Protein AF-A0A949RP13-F1 (afdb_monomer)

pLDDT: mean 85.23, std 16.36, range [34.44, 98.5]

Radius of gyration: 29.12 Å; Cα contacts (8 Å, |Δi|>4): 72; chains: 1; bounding box: 73×58×86 Å

Mean predicted aligned error: 10.22 Å

Solvent-accessible surface area (backbone atoms only — not comparable to full-atom values): 8974 Å² total; per-residue (Å²): 133,80,79,74,83,70,86,79,68,54,96,90,53,62,65,68,60,52,48,51,50,40,50,50,38,45,69,73,65,55,56,86,48,74,68,47,38,52,44,42,51,51,43,32,51,39,51,52,53,48,55,47,52,54,52,50,51,52,52,50,48,56,49,32,40,48,54,48,34,75,73,43,47,70,64,43,69,72,43,52,74,68,54,42,51,50,54,18,49,52,50,47,67,73,74,41,71,60,61,60,53,49,53,50,51,48,52,50,43,54,52,50,40,54,50,45,53,48,52,52,53,51,53,54,52,58,68,72,49,75,76,74,76,75,72,74,77,69,75,78,77,78,77,79,88,78,82,85,78,87,133

Sequence (151 aa):
MTAELEPVLLRNERAEAYRGLRDQYIQRFQPSDPVERDLVLHLAATSWRLHRLQSIEAGLYEAAMRDCRDTMEEDFISLTPEAQRAAAHESLSSRSGVLEDLLRSETHLRRLYQKILRCLIDLRKLRGVPPPPAAARRPFLIVDNVTRKAA

Nearest PDB structures (foldseek):
  5xg2-assembly1_A  TM=5.481E-01  e=1.769E+00  Pyrococcus yayanosii CH1
  5sxc-assembly1_B  TM=3.135E-01  e=2.557E-01  Homo sapiens
  8gmh-assembly2_E  TM=3.012E-01  e=4.204E-01  Streptococcus intermedius B196
  7d59-assembly1_O  TM=4.752E-01  e=4.051E+00  Homo sapiens
  2dq3-assembly1_B  TM=2.989E-01  e=1.769E+00  Aquifex aeolicus VF5

Foldseek 3Di:
DPPPPPVLDDPPDDPVVLVVLLVVLCVVLVQDDVVLNVLSNLLSSLVVVLVVLVVVVVVQLVVLLVVCCVVCPPNLVPDDPVVSSVNSVVSDVVPDCVVVVSVVSNVVSVVVNVVSVVVSVVVVVVVVDDDDDPPPPPPPPPPPPDDDDDD

Secondary structure (DSSP, 8-state):
------TT--TTS-HHHHHHHHHHHHHHH---SHHHHHHHHHHHHHHHHHHHHHHHHHHHHHHHHHHHHHHHHHHHHHS-HHHHHHHHHHHHHHH-THHHHHHHHHHHHHHHHHHHHHHHHHHHHHHHSPPPP------------------

Structure (mmCIF, N/CA/C/O backbone):
data_AF-A0A949RP13-F1
#
_entry.id   AF-A0A949RP13-F1
#
loop_
_atom_site.group_PDB
_atom_site.id
_atom_site.type_symbol
_atom_site.label_atom_id
_atom_site.label_alt_id
_atom_site.label_comp_id
_atom_site.label_asym_id
_atom_site.label_entity_id
_atom_site.label_seq_id
_atom_site.pdbx_PDB_ins_code
_atom_site.Cartn_x
_atom_site.Cartn_y
_atom_site.Cartn_z
_atom_site.occupancy
_atom_site.B_iso_or_equiv
_atom_site.auth_seq_id
_atom_site.auth_comp_id
_atom_site.auth_asym_id
_atom_site.auth_atom_id
_atom_site.pdbx_PDB_model_num
ATOM 1 N N . MET A 1 1 ? -27.777 -10.849 6.605 1.00 34.44 1 MET A N 1
ATOM 2 C CA . MET A 1 1 ? -26.568 -10.653 5.777 1.00 34.44 1 MET A CA 1
ATOM 3 C C . MET A 1 1 ? -26.336 -9.161 5.622 1.00 34.44 1 MET A C 1
ATOM 5 O O . MET A 1 1 ? -26.809 -8.562 4.668 1.00 34.44 1 MET A O 1
ATOM 9 N N . THR A 1 2 ? -25.692 -8.529 6.598 1.00 34.97 2 THR A N 1
ATOM 10 C CA . THR A 1 2 ? -25.163 -7.178 6.401 1.00 34.97 2 THR A CA 1
ATOM 11 C C . THR A 1 2 ? -23.984 -7.321 5.457 1.00 34.97 2 THR A C 1
ATOM 13 O O . THR A 1 2 ? -23.022 -8.003 5.802 1.00 34.97 2 THR A O 1
ATOM 16 N N . A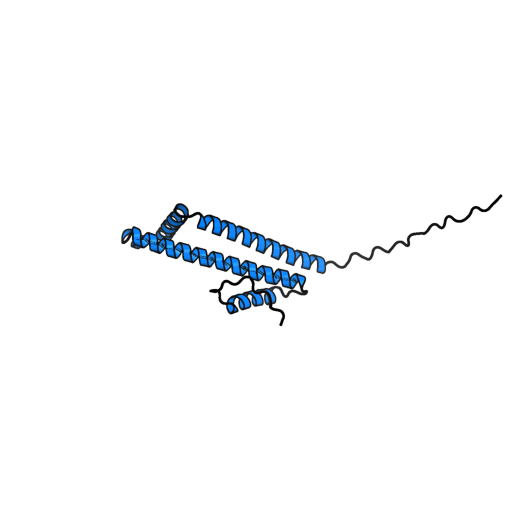LA A 1 3 ? -24.099 -6.767 4.252 1.00 43.12 3 ALA A N 1
ATOM 17 C CA . ALA A 1 3 ? -22.965 -6.614 3.360 1.00 43.12 3 ALA A CA 1
ATOM 18 C C . ALA A 1 3 ? -21.900 -5.832 4.136 1.00 43.12 3 ALA A C 1
ATOM 20 O O . ALA A 1 3 ? -22.051 -4.631 4.361 1.00 43.12 3 ALA A O 1
ATOM 21 N N . GLU A 1 4 ? -20.884 -6.535 4.642 1.00 53.09 4 GLU A N 1
ATOM 22 C CA . GLU A 1 4 ? -19.672 -5.885 5.109 1.00 53.09 4 GLU A CA 1
ATOM 23 C C . GLU A 1 4 ? -19.161 -5.126 3.893 1.00 53.09 4 GLU A C 1
ATOM 25 O O . GLU A 1 4 ? -18.831 -5.724 2.871 1.00 53.09 4 GLU A O 1
ATOM 30 N N . LEU A 1 5 ? -19.233 -3.802 3.961 1.00 52.66 5 LEU A N 1
ATOM 31 C CA . LEU A 1 5 ? -18.695 -2.921 2.946 1.00 52.66 5 LEU A CA 1
ATOM 32 C C . LEU A 1 5 ? -17.241 -3.374 2.695 1.00 52.66 5 LEU A C 1
ATOM 34 O O . LEU A 1 5 ? -16.363 -3.106 3.511 1.00 52.66 5 LEU A O 1
ATOM 38 N N . GLU A 1 6 ? -16.988 -4.018 1.547 1.00 61.31 6 GLU A N 1
ATOM 39 C CA . GLU A 1 6 ? -15.653 -4.259 0.971 1.00 61.31 6 GLU A CA 1
ATOM 40 C C . GLU A 1 6 ? -15.291 -3.179 -0.095 1.00 61.31 6 GLU A C 1
ATOM 42 O O . GLU A 1 6 ? -14.817 -3.518 -1.179 1.00 61.31 6 GLU A O 1
ATOM 47 N N . PRO A 1 7 ? -15.494 -1.856 0.121 1.00 62.72 7 PRO A N 1
ATOM 48 C CA . PRO A 1 7 ? -15.385 -0.830 -0.920 1.00 62.72 7 PRO A CA 1
ATOM 49 C C . PRO A 1 7 ? -13.936 -0.516 -1.313 1.00 62.72 7 PRO A C 1
ATOM 51 O O . PRO A 1 7 ? -13.698 0.412 -2.081 1.00 62.72 7 PRO A O 1
ATOM 54 N N . VAL A 1 8 ? -12.950 -1.233 -0.762 1.00 76.12 8 VAL A N 1
ATOM 55 C CA . VAL A 1 8 ? -11.534 -0.952 -1.013 1.00 76.12 8 VAL A CA 1
ATOM 56 C C . VAL A 1 8 ? -10.969 -1.736 -2.197 1.00 76.12 8 VAL A C 1
ATOM 58 O O . VAL A 1 8 ? -9.925 -1.340 -2.710 1.00 76.12 8 VAL A O 1
ATOM 61 N N . LEU A 1 9 ? -11.622 -2.814 -2.641 1.00 89.06 9 LEU A N 1
ATOM 62 C CA . LEU A 1 9 ? -11.082 -3.724 -3.653 1.00 89.06 9 LEU A CA 1
ATOM 63 C C . LEU A 1 9 ? -11.291 -3.222 -5.088 1.00 89.06 9 LEU A C 1
ATOM 65 O O . LEU A 1 9 ? -12.369 -2.751 -5.450 1.00 89.06 9 LEU A O 1
ATOM 69 N N . LEU A 1 10 ? -10.268 -3.378 -5.929 1.00 88.62 10 LEU A N 1
ATOM 70 C CA . LEU A 1 10 ? -10.412 -3.279 -7.385 1.00 88.62 10 LEU A CA 1
ATOM 71 C C . LEU A 1 10 ? -10.880 -4.612 -7.980 1.00 88.62 10 LEU A C 1
ATOM 73 O O . LEU A 1 10 ? -10.677 -5.674 -7.399 1.00 88.62 10 LEU A O 1
ATOM 77 N N . ARG A 1 11 ? -11.467 -4.573 -9.185 1.00 86.88 11 ARG A N 1
ATOM 78 C CA .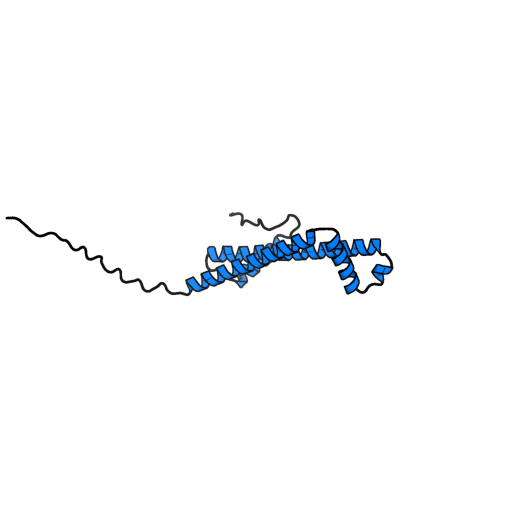 ARG A 1 11 ? -12.005 -5.771 -9.865 1.00 86.88 11 ARG A CA 1
ATOM 79 C C . ARG A 1 11 ? -10.972 -6.885 -10.077 1.00 86.88 11 ARG A C 1
ATOM 81 O O . ARG A 1 11 ? -11.348 -8.046 -10.145 1.00 86.88 11 ARG A O 1
ATOM 88 N N . ASN A 1 12 ? -9.700 -6.526 -10.228 1.00 86.69 12 ASN A N 1
ATOM 89 C CA . ASN A 1 12 ? -8.585 -7.445 -10.456 1.00 86.69 12 ASN A CA 1
ATOM 90 C C . ASN A 1 12 ? -7.838 -7.833 -9.167 1.00 86.69 12 ASN A C 1
ATOM 92 O O . ASN A 1 12 ? -6.826 -8.528 -9.234 1.00 86.69 12 ASN A O 1
ATOM 96 N N . GLU A 1 13 ? -8.301 -7.383 -8.002 1.00 90.00 13 GLU A N 1
ATOM 97 C CA . GLU A 1 13 ? -7.701 -7.725 -6.717 1.00 90.00 13 GLU A CA 1
ATOM 98 C C . GLU A 1 13 ? -8.361 -8.967 -6.108 1.00 90.00 13 GLU A C 1
ATOM 100 O O . GLU A 1 13 ? -9.561 -9.203 -6.238 1.00 90.00 13 GLU A O 1
ATOM 105 N N . ARG A 1 14 ? -7.559 -9.779 -5.412 1.00 89.81 14 ARG A N 1
ATOM 106 C CA . ARG A 1 14 ? -8.034 -11.011 -4.775 1.00 89.81 14 ARG A CA 1
ATOM 107 C C . ARG A 1 14 ? -8.709 -10.694 -3.446 1.00 89.81 14 ARG A C 1
ATOM 109 O O . ARG A 1 14 ? -8.032 -10.351 -2.474 1.00 89.81 14 ARG A O 1
ATOM 116 N N . ALA A 1 15 ? -10.023 -10.872 -3.385 1.00 90.12 15 ALA A N 1
ATOM 117 C CA . ALA A 1 15 ? -10.802 -10.583 -2.187 1.00 90.12 15 ALA A CA 1
ATOM 118 C C . ALA A 1 15 ? -10.366 -11.431 -0.978 1.00 90.12 15 ALA A C 1
ATOM 120 O O . ALA A 1 15 ? -10.336 -10.942 0.149 1.00 90.12 15 ALA A O 1
ATOM 121 N N . GLU A 1 16 ? -9.931 -12.676 -1.201 1.00 91.69 16 GLU A N 1
ATOM 122 C CA . GLU A 1 16 ? -9.422 -13.556 -0.140 1.00 91.69 16 GLU A CA 1
ATOM 123 C C . GLU A 1 16 ? -8.147 -13.001 0.500 1.00 91.69 16 GLU A C 1
ATOM 125 O O . GLU A 1 16 ? -7.971 -13.109 1.711 1.00 91.69 16 GLU A O 1
ATOM 130 N N . ALA A 1 17 ? -7.269 -12.382 -0.294 1.00 93.00 17 ALA A N 1
ATOM 131 C CA . ALA A 1 17 ? -6.027 -11.804 0.210 1.00 93.00 17 ALA A CA 1
ATOM 132 C C . ALA A 1 17 ? -6.302 -10.564 1.071 1.00 93.00 17 ALA A C 1
ATOM 134 O O . ALA A 1 17 ? -5.704 -10.410 2.137 1.00 93.00 17 ALA A O 1
ATOM 135 N N . TYR A 1 18 ? -7.251 -9.719 0.656 1.00 94.00 18 TYR A N 1
ATOM 136 C CA . TYR A 1 18 ? -7.680 -8.588 1.475 1.00 94.00 18 TYR A CA 1
ATOM 137 C C . TYR A 1 18 ? -8.350 -9.041 2.773 1.00 94.00 18 TYR A C 1
ATOM 139 O O . TYR A 1 18 ? -7.999 -8.536 3.840 1.00 94.00 18 TYR A O 1
ATOM 147 N N . ARG A 1 19 ? -9.258 -10.026 2.714 1.00 93.75 19 ARG A N 1
ATOM 148 C CA . ARG A 1 19 ? -9.867 -10.610 3.919 1.00 93.75 19 ARG A CA 1
ATOM 149 C C . ARG A 1 19 ? -8.808 -11.183 4.856 1.00 93.75 19 ARG A C 1
ATOM 151 O O . ARG A 1 19 ? -8.833 -10.865 6.037 1.00 93.75 19 ARG A O 1
ATOM 158 N N . GLY A 1 20 ? -7.823 -11.909 4.328 1.00 95.44 20 GLY A N 1
ATOM 159 C CA . GLY A 1 20 ? -6.690 -12.404 5.111 1.00 95.44 20 GLY A CA 1
ATOM 160 C C . GLY A 1 20 ? -5.917 -11.286 5.818 1.00 95.44 20 GLY A C 1
ATOM 161 O O . GLY A 1 20 ? -5.670 -11.381 7.019 1.00 95.44 20 GLY A O 1
ATOM 162 N N . LEU A 1 21 ? -5.593 -10.192 5.118 1.00 95.88 21 LEU A N 1
ATOM 163 C CA . LEU A 1 21 ? -4.944 -9.025 5.728 1.00 95.88 21 LEU A CA 1
ATOM 164 C C . LEU A 1 21 ? -5.826 -8.398 6.817 1.00 95.88 21 LEU A C 1
ATOM 166 O O . LEU A 1 21 ? -5.370 -8.142 7.928 1.00 95.88 21 LEU A O 1
ATOM 170 N N . ARG A 1 22 ? -7.102 -8.157 6.518 1.00 95.69 22 ARG A N 1
ATOM 171 C CA . ARG A 1 22 ? -8.074 -7.594 7.460 1.00 95.69 22 ARG A CA 1
ATOM 172 C C . ARG A 1 22 ? -8.175 -8.436 8.731 1.00 95.69 22 ARG A C 1
ATOM 174 O O . ARG A 1 22 ? -8.152 -7.887 9.832 1.00 95.69 22 ARG A O 1
ATOM 181 N N . ASP A 1 23 ? -8.252 -9.750 8.581 1.00 96.00 23 ASP A N 1
ATOM 182 C CA . ASP A 1 23 ? -8.390 -10.679 9.695 1.00 96.00 23 ASP A CA 1
ATOM 183 C C . ASP A 1 23 ? -7.109 -10.709 10.549 1.00 96.00 23 ASP A C 1
ATOM 185 O O . ASP A 1 23 ? -7.205 -10.714 11.776 1.00 96.00 23 ASP A O 1
ATOM 189 N N . GLN A 1 24 ? -5.919 -10.576 9.943 1.00 97.94 24 GLN A N 1
ATOM 190 C CA . GLN A 1 24 ? -4.661 -10.372 10.681 1.00 97.94 24 GLN A CA 1
ATOM 191 C C . GLN A 1 24 ? -4.681 -9.085 11.517 1.00 97.94 24 GLN A C 1
ATOM 193 O O . GLN A 1 24 ? -4.247 -9.096 12.669 1.00 97.94 24 GLN A O 1
ATOM 198 N N . TYR A 1 25 ? -5.208 -7.978 10.984 1.00 97.38 25 TYR A N 1
ATOM 199 C CA . TYR A 1 25 ? -5.357 -6.731 11.745 1.00 97.38 25 TYR A CA 1
ATOM 200 C C . TYR A 1 25 ? -6.336 -6.903 12.914 1.00 97.38 25 TYR A C 1
ATOM 202 O O . TYR A 1 25 ? -6.022 -6.516 14.041 1.00 97.38 25 TYR A O 1
ATOM 210 N N . ILE A 1 26 ? -7.492 -7.536 12.689 1.00 96.75 26 ILE A N 1
ATOM 211 C CA . ILE A 1 26 ? -8.462 -7.834 13.755 1.00 96.75 26 ILE A CA 1
ATOM 212 C C . ILE A 1 26 ? -7.818 -8.705 14.839 1.00 96.75 26 ILE A C 1
ATOM 214 O O . ILE A 1 26 ? -7.915 -8.374 16.020 1.00 96.75 26 ILE A O 1
ATOM 218 N N . GLN A 1 27 ? -7.116 -9.772 14.451 1.00 97.19 27 GLN A N 1
ATOM 219 C CA . GLN A 1 27 ? -6.432 -10.676 15.374 1.00 97.19 27 GLN A CA 1
ATOM 220 C C . GLN A 1 27 ? -5.325 -9.965 16.161 1.00 97.19 27 GLN A C 1
ATOM 222 O O . GLN A 1 27 ? -5.172 -10.197 17.360 1.00 97.19 27 GLN A O 1
ATOM 227 N N . ARG A 1 28 ? -4.556 -9.090 15.502 1.00 97.00 28 ARG A N 1
ATOM 228 C CA . ARG A 1 28 ? -3.436 -8.361 16.109 1.00 97.00 28 ARG A CA 1
ATOM 229 C C . ARG A 1 28 ? -3.891 -7.319 17.120 1.00 97.00 28 ARG A C 1
ATOM 231 O O . ARG A 1 28 ? -3.229 -7.151 18.148 1.00 97.00 28 ARG A O 1
ATOM 238 N N . PHE A 1 29 ? -4.943 -6.575 16.787 1.00 96.06 29 PHE A N 1
ATOM 239 C CA . PHE A 1 29 ? -5.402 -5.449 17.593 1.00 96.06 29 PHE A CA 1
ATOM 240 C C . PHE A 1 29 ? -6.473 -5.837 18.606 1.00 96.06 29 PHE A C 1
ATOM 242 O O . PHE A 1 29 ? -6.551 -5.157 19.625 1.00 96.06 29 PHE A O 1
ATOM 249 N N . GLN A 1 30 ? -7.245 -6.901 18.362 1.00 96.19 30 GLN A N 1
ATOM 250 C CA . GLN A 1 30 ? -8.335 -7.373 19.225 1.00 96.19 30 GLN A CA 1
ATOM 251 C C . GLN A 1 30 ? -9.266 -6.219 19.635 1.00 96.19 30 GLN A C 1
ATOM 253 O O . GLN A 1 30 ? -9.283 -5.820 20.802 1.00 96.19 30 GLN A O 1
ATOM 258 N N . PRO A 1 31 ? -9.972 -5.596 18.670 1.00 95.31 31 PRO A N 1
ATOM 259 C CA . PRO A 1 31 ? -10.866 -4.492 18.976 1.00 95.31 31 PRO A CA 1
ATOM 260 C C . PRO A 1 31 ? -11.957 -4.957 19.935 1.00 95.31 31 PRO A C 1
ATOM 262 O O . PRO A 1 31 ? -12.549 -6.023 19.771 1.00 95.31 31 PRO A O 1
ATOM 265 N N . SER A 1 32 ? -12.204 -4.140 20.942 1.00 93.56 32 SER A N 1
ATOM 266 C CA . SER A 1 32 ? -13.018 -4.510 22.098 1.00 93.56 32 SER A CA 1
ATOM 267 C C . SER A 1 32 ? -14.442 -3.945 22.058 1.00 93.56 32 SER A C 1
ATOM 269 O O . SER A 1 32 ? -15.281 -4.318 22.878 1.00 93.56 32 SER A O 1
ATOM 271 N N . ASP A 1 33 ? -14.714 -3.056 21.105 1.00 91.75 33 ASP A N 1
ATOM 272 C CA . ASP A 1 33 ? -16.024 -2.493 20.805 1.00 91.75 33 ASP A CA 1
ATOM 273 C C . ASP A 1 33 ? -16.134 -2.163 19.296 1.00 91.75 33 ASP A C 1
ATOM 275 O O . ASP A 1 33 ? -15.139 -2.257 18.560 1.00 91.75 33 ASP A O 1
ATOM 279 N N . PRO A 1 34 ? -17.333 -1.808 18.794 1.00 92.38 34 PRO A N 1
ATOM 280 C CA . PRO A 1 34 ? -17.526 -1.484 17.381 1.00 92.38 34 PRO A CA 1
ATOM 281 C C . PRO A 1 34 ? -16.718 -0.277 16.878 1.00 92.38 34 PRO A C 1
ATOM 283 O O . PRO A 1 34 ? -16.374 -0.244 15.699 1.00 92.38 34 PRO A O 1
ATOM 286 N N . VAL A 1 35 ? -16.392 0.694 17.739 1.00 93.88 35 VAL A N 1
ATOM 287 C CA . VAL A 1 35 ? -15.636 1.899 17.353 1.00 93.88 35 VAL A CA 1
ATOM 288 C C . VAL A 1 35 ? -14.166 1.547 17.141 1.00 93.88 35 VAL A C 1
ATOM 290 O O . VAL A 1 35 ? -13.579 1.910 16.122 1.00 93.88 35 VAL A O 1
ATOM 293 N N . GLU A 1 36 ? -13.571 0.773 18.050 1.00 95.19 36 GLU A N 1
ATOM 294 C CA . GLU A 1 36 ? -12.231 0.222 17.841 1.00 95.19 36 GLU A CA 1
ATOM 295 C C . GLU A 1 36 ? -12.190 -0.680 16.607 1.00 95.19 36 GLU A C 1
ATOM 297 O O . GLU A 1 36 ? -11.219 -0.641 15.849 1.00 95.19 36 GLU A O 1
ATOM 302 N N . ARG A 1 37 ? -13.239 -1.487 16.387 1.00 95.31 37 ARG A N 1
ATOM 303 C CA . ARG A 1 37 ? -13.324 -2.365 15.216 1.00 95.31 37 ARG A CA 1
ATOM 304 C C . ARG A 1 37 ? -13.261 -1.555 13.930 1.00 95.31 37 ARG A C 1
ATOM 306 O O . ARG A 1 37 ? -12.478 -1.914 13.056 1.00 95.31 37 ARG A O 1
ATOM 313 N N . ASP A 1 38 ? -14.024 -0.474 13.831 1.00 95.25 38 ASP A N 1
ATOM 314 C CA . ASP A 1 38 ? -14.016 0.403 12.661 1.00 95.25 38 ASP A CA 1
ATOM 315 C C . ASP A 1 38 ? -12.620 0.993 12.387 1.00 95.25 38 ASP A C 1
ATOM 317 O O . ASP A 1 38 ? -12.112 0.917 11.268 1.00 95.25 38 ASP A O 1
ATOM 321 N N . LEU A 1 39 ? -11.923 1.472 13.423 1.00 96.25 39 LEU A N 1
ATOM 322 C CA . LEU A 1 39 ? -10.549 1.970 13.280 1.00 96.25 39 LEU A CA 1
ATOM 323 C C . LEU A 1 39 ? -9.574 0.882 12.809 1.00 96.25 39 LEU A C 1
ATOM 325 O O . LEU A 1 39 ? -8.736 1.136 11.943 1.00 96.25 39 LEU A O 1
ATOM 329 N N . VAL A 1 40 ? -9.683 -0.337 13.340 1.00 96.81 40 VAL A N 1
ATOM 330 C CA . VAL A 1 40 ? -8.846 -1.472 12.917 1.00 96.81 40 VAL A CA 1
ATOM 331 C C . VAL A 1 40 ? -9.128 -1.859 11.461 1.00 96.81 40 VAL A C 1
ATOM 333 O O . VAL A 1 40 ? -8.190 -2.113 10.701 1.00 96.81 40 VAL A O 1
ATOM 336 N N . LEU A 1 41 ? -10.394 -1.849 11.038 1.00 95.94 41 LEU A N 1
ATOM 337 C CA . LEU A 1 41 ? -10.773 -2.083 9.642 1.00 95.94 41 LEU A CA 1
ATOM 338 C C . LEU A 1 41 ? -10.222 -0.984 8.717 1.00 95.94 41 LEU A C 1
ATOM 340 O O . LEU A 1 41 ? -9.692 -1.290 7.646 1.00 95.94 41 LEU A O 1
ATOM 344 N N . HIS A 1 42 ? -10.251 0.279 9.149 1.00 96.06 42 HIS A N 1
ATOM 345 C CA . HIS A 1 42 ? -9.649 1.392 8.415 1.00 96.06 42 HIS A CA 1
ATOM 346 C C . HIS A 1 42 ? -8.120 1.289 8.304 1.00 96.06 42 HIS A C 1
ATOM 348 O O . HIS A 1 42 ? -7.565 1.637 7.255 1.00 96.06 42 HIS A O 1
ATOM 354 N N . LEU A 1 43 ? -7.424 0.770 9.325 1.00 97.31 43 LEU A N 1
ATOM 355 C CA . LEU A 1 43 ? -5.989 0.470 9.233 1.00 97.31 43 LEU A CA 1
ATOM 356 C C . LEU A 1 43 ? -5.709 -0.580 8.153 1.00 97.31 43 LEU A C 1
ATOM 358 O O . LEU A 1 43 ? -4.858 -0.350 7.292 1.00 97.31 43 LEU A O 1
ATOM 362 N N . ALA A 1 44 ? -6.462 -1.684 8.145 1.00 96.69 44 ALA A N 1
ATOM 363 C CA . ALA A 1 44 ? -6.317 -2.734 7.138 1.00 96.69 44 ALA A CA 1
ATOM 364 C C . ALA A 1 44 ? -6.594 -2.212 5.718 1.00 96.69 44 ALA A C 1
ATOM 366 O O . ALA A 1 44 ? -5.815 -2.459 4.798 1.00 96.69 44 ALA A O 1
ATOM 367 N N . ALA A 1 45 ? -7.666 -1.435 5.537 1.00 95.62 45 ALA A N 1
ATOM 368 C CA . ALA A 1 45 ? -8.006 -0.818 4.254 1.00 95.62 45 ALA A CA 1
ATOM 369 C C . ALA A 1 45 ? -6.922 0.162 3.768 1.00 95.62 45 ALA A C 1
ATOM 371 O O . ALA A 1 45 ? -6.564 0.167 2.589 1.00 95.62 45 ALA A O 1
ATOM 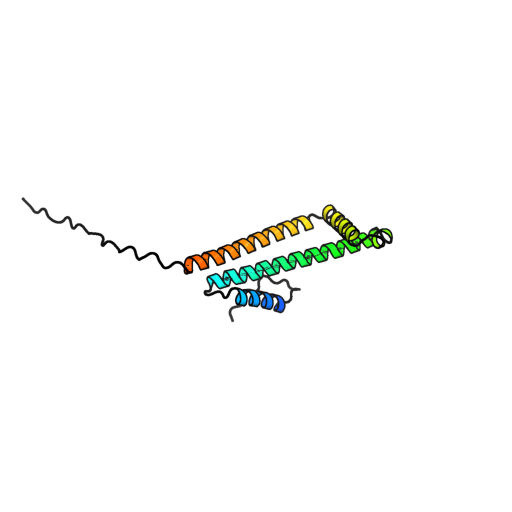372 N N . THR A 1 46 ? -6.361 0.971 4.669 1.00 96.44 46 THR A N 1
ATOM 373 C CA . THR A 1 46 ? -5.279 1.910 4.332 1.00 96.44 46 THR A CA 1
ATOM 374 C C . THR A 1 46 ? -3.996 1.163 3.960 1.00 96.44 46 THR A C 1
ATOM 376 O O . THR A 1 46 ? -3.350 1.512 2.973 1.00 96.44 46 THR A O 1
ATOM 379 N N . SER A 1 47 ? -3.663 0.093 4.690 1.00 96.88 47 SER A N 1
ATOM 380 C CA . SER A 1 47 ? -2.527 -0.786 4.384 1.00 96.88 47 SER A CA 1
ATOM 381 C C . SER A 1 47 ? -2.676 -1.455 3.017 1.00 96.88 47 SER A C 1
ATOM 383 O O . SER A 1 47 ? -1.723 -1.482 2.245 1.00 96.88 47 SER A O 1
ATOM 385 N N . TRP A 1 48 ? -3.876 -1.935 2.678 1.00 96.69 48 TRP A N 1
ATOM 386 C CA . TRP A 1 48 ? -4.151 -2.531 1.368 1.00 96.69 48 TRP A CA 1
ATOM 387 C C . TRP A 1 48 ? -3.892 -1.545 0.223 1.00 96.69 48 TRP A C 1
ATOM 389 O O . TRP A 1 48 ? -3.221 -1.866 -0.755 1.00 96.69 48 TRP A O 1
ATOM 399 N N . ARG A 1 49 ? -4.352 -0.297 0.375 1.00 96.19 49 ARG A N 1
ATOM 400 C CA . ARG A 1 49 ? -4.109 0.766 -0.612 1.00 96.19 49 ARG A CA 1
ATOM 401 C C . ARG A 1 49 ? -2.626 1.132 -0.727 1.00 96.19 49 ARG A C 1
ATOM 403 O O . ARG A 1 49 ? -2.184 1.441 -1.826 1.00 96.19 49 ARG A O 1
ATOM 410 N N . LEU A 1 50 ? -1.854 1.068 0.361 1.00 96.69 50 LEU A N 1
ATOM 411 C CA . LEU A 1 50 ? -0.397 1.250 0.306 1.00 96.69 50 LEU A CA 1
ATOM 412 C C . LEU A 1 50 ? 0.283 0.133 -0.497 1.00 96.69 50 LEU A C 1
ATOM 414 O O . LEU A 1 50 ? 1.099 0.430 -1.363 1.00 96.69 50 LEU A O 1
ATOM 418 N N . HIS A 1 51 ? -0.099 -1.129 -0.280 1.00 95.44 51 HIS A N 1
ATOM 419 C CA . HIS A 1 51 ? 0.442 -2.259 -1.050 1.00 95.44 51 HIS A CA 1
ATOM 420 C C . HIS A 1 51 ? 0.104 -2.139 -2.542 1.00 95.44 51 HIS A C 1
ATOM 422 O O . HIS A 1 51 ? 0.914 -2.476 -3.408 1.00 95.44 51 HIS A O 1
ATOM 428 N N . ARG A 1 52 ? -1.081 -1.606 -2.860 1.00 95.31 52 ARG A N 1
ATOM 429 C CA . ARG A 1 52 ? -1.463 -1.289 -4.238 1.00 95.31 52 ARG A CA 1
ATOM 430 C C . ARG A 1 52 ? -0.548 -0.243 -4.861 1.00 95.31 52 ARG A C 1
ATOM 432 O O . ARG A 1 52 ? -0.112 -0.452 -5.984 1.00 95.31 52 ARG A O 1
ATOM 439 N N . LEU A 1 53 ? -0.246 0.854 -4.160 1.00 96.00 53 LEU A N 1
ATOM 440 C CA . LEU A 1 53 ? 0.673 1.871 -4.684 1.00 96.00 53 LEU A CA 1
ATOM 441 C C . LEU A 1 53 ? 2.063 1.288 -4.952 1.00 96.00 53 LEU A C 1
ATOM 443 O O . LEU A 1 53 ? 2.609 1.536 -6.017 1.00 96.00 53 LEU A O 1
ATOM 447 N N . GLN A 1 54 ? 2.573 0.434 -4.061 1.00 95.00 54 GLN A N 1
ATOM 448 C CA . GLN A 1 54 ? 3.842 -0.277 -4.273 1.00 95.00 54 GLN A CA 1
ATOM 449 C C . GLN A 1 54 ? 3.797 -1.195 -5.503 1.00 95.00 54 GLN A C 1
ATOM 451 O O . GLN A 1 54 ? 4.752 -1.274 -6.269 1.00 95.00 54 GLN A O 1
ATOM 456 N N . SER A 1 55 ? 2.670 -1.877 -5.721 1.00 95.25 55 SER A N 1
ATOM 457 C CA . SER A 1 55 ? 2.486 -2.745 -6.891 1.00 95.25 55 SER A CA 1
ATOM 458 C C .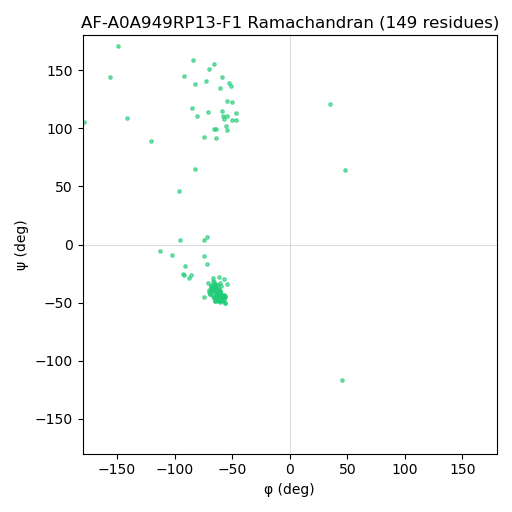 SER A 1 55 ? 2.409 -1.941 -8.193 1.00 95.25 55 SER A C 1
ATOM 460 O O . SER A 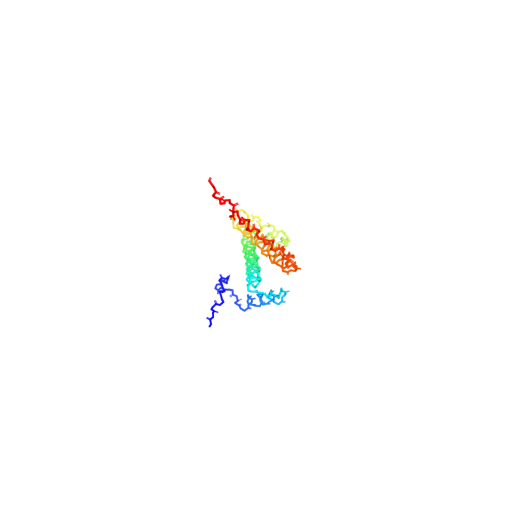1 55 ? 2.963 -2.354 -9.208 1.00 95.25 55 SER A O 1
ATOM 462 N N . ILE A 1 56 ? 1.737 -0.784 -8.165 1.00 95.19 56 ILE A N 1
ATOM 463 C CA . ILE A 1 56 ? 1.682 0.149 -9.297 1.00 95.19 56 ILE A CA 1
ATOM 464 C C . ILE A 1 56 ? 3.081 0.687 -9.594 1.00 95.19 56 ILE A C 1
ATOM 466 O O . ILE A 1 56 ? 3.497 0.661 -10.746 1.00 95.19 56 ILE A O 1
ATOM 470 N N . GLU A 1 57 ? 3.815 1.125 -8.572 1.00 95.19 57 GLU A N 1
ATOM 471 C CA . GLU A 1 57 ? 5.184 1.621 -8.707 1.00 95.19 57 GLU A CA 1
ATOM 472 C C . GLU A 1 57 ? 6.092 0.584 -9.372 1.00 95.19 57 GLU A C 1
ATOM 474 O O . GLU A 1 57 ? 6.724 0.883 -10.383 1.00 95.19 57 GLU A O 1
ATOM 479 N N . ALA A 1 58 ? 6.088 -0.657 -8.878 1.00 95.38 58 ALA A N 1
ATOM 480 C CA . ALA A 1 58 ? 6.842 -1.746 -9.490 1.00 95.38 58 ALA A CA 1
ATOM 481 C C . ALA A 1 58 ? 6.458 -1.946 -10.967 1.00 95.38 58 ALA A C 1
ATOM 483 O O . ALA A 1 58 ? 7.332 -2.043 -11.824 1.00 95.38 58 ALA A O 1
ATOM 484 N N . GLY A 1 59 ? 5.159 -1.934 -11.287 1.00 95.38 59 GLY A N 1
ATOM 485 C CA . GLY A 1 59 ? 4.678 -2.035 -12.667 1.00 95.38 59 GLY A CA 1
ATOM 486 C C . GLY A 1 59 ? 5.150 -0.891 -13.572 1.00 95.38 59 GLY A C 1
ATOM 487 O O . GLY A 1 59 ? 5.487 -1.137 -14.732 1.00 95.38 59 GLY A O 1
ATOM 488 N N . LEU A 1 60 ? 5.214 0.338 -13.048 1.00 94.62 60 LEU A N 1
ATOM 489 C CA . LEU A 1 60 ? 5.729 1.507 -13.767 1.00 94.62 60 LEU A CA 1
ATOM 490 C C . LEU A 1 60 ? 7.229 1.378 -14.046 1.00 94.62 60 LEU A C 1
ATOM 492 O O . LEU A 1 60 ? 7.649 1.607 -15.178 1.00 94.62 60 LEU A O 1
ATOM 496 N N . TYR A 1 61 ? 8.026 0.963 -13.058 1.00 95.19 61 TYR A N 1
ATOM 497 C CA . TYR A 1 61 ? 9.461 0.731 -13.256 1.00 95.19 61 TYR A CA 1
ATOM 498 C C . TYR A 1 61 ? 9.732 -0.397 -14.248 1.00 95.19 61 TYR A C 1
ATOM 500 O O . TYR A 1 61 ? 10.578 -0.244 -15.122 1.00 95.19 61 TYR A O 1
ATOM 508 N N . GLU A 1 62 ? 8.997 -1.505 -14.163 1.00 95.62 62 GLU A N 1
ATOM 509 C CA . GLU A 1 62 ? 9.113 -2.614 -15.115 1.00 95.62 62 GLU A CA 1
ATOM 510 C C . GLU A 1 62 ? 8.775 -2.181 -16.547 1.00 95.62 62 GLU A C 1
ATOM 512 O O . GLU A 1 62 ? 9.451 -2.578 -17.495 1.00 95.62 62 GLU A O 1
ATOM 517 N N . ALA A 1 63 ? 7.744 -1.349 -16.724 1.00 94.19 63 ALA A N 1
ATOM 518 C CA . ALA A 1 63 ? 7.417 -0.777 -18.028 1.00 94.19 63 ALA A CA 1
ATOM 519 C C . ALA A 1 63 ? 8.524 0.158 -18.530 1.00 94.19 63 ALA A C 1
ATOM 521 O O . ALA A 1 63 ? 9.000 -0.017 -19.645 1.00 94.19 63 ALA A O 1
ATOM 522 N N . ALA A 1 64 ? 9.003 1.072 -17.688 1.00 93.50 64 ALA A N 1
ATOM 523 C CA . ALA A 1 64 ? 10.061 2.001 -18.062 1.00 93.50 64 ALA A CA 1
ATOM 524 C C . ALA A 1 64 ? 11.388 1.299 -18.384 1.00 93.50 64 ALA A C 1
ATOM 526 O O . ALA A 1 64 ? 12.074 1.702 -19.316 1.00 93.50 64 ALA A O 1
ATOM 527 N N . MET A 1 65 ? 11.741 0.230 -17.663 1.00 93.69 65 MET A N 1
ATOM 528 C CA . MET A 1 65 ? 12.919 -0.584 -17.978 1.00 93.69 65 MET A CA 1
ATOM 529 C C . MET A 1 65 ? 12.776 -1.309 -19.322 1.00 93.69 65 MET A C 1
ATOM 531 O O . MET A 1 65 ? 13.770 -1.433 -20.037 1.00 93.69 65 MET A O 1
ATOM 535 N N . ARG A 1 66 ? 11.570 -1.776 -19.684 1.00 93.81 66 ARG A N 1
ATOM 536 C CA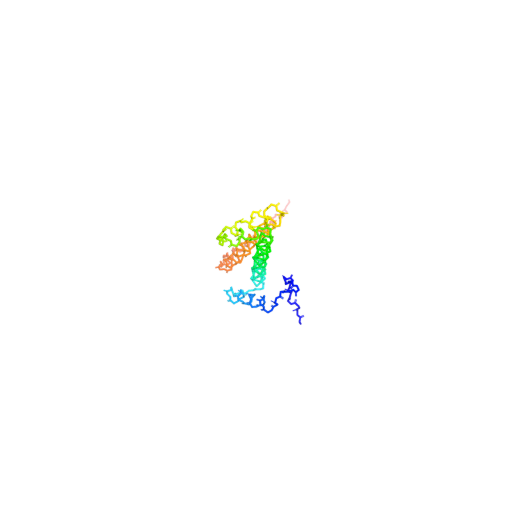 . ARG A 1 66 ? 11.309 -2.331 -21.024 1.00 93.81 66 ARG A CA 1
ATOM 537 C C . ARG A 1 66 ? 11.458 -1.263 -22.101 1.00 93.81 66 ARG A C 1
ATOM 539 O O . ARG A 1 66 ? 12.218 -1.475 -23.033 1.00 93.81 66 ARG A O 1
ATOM 546 N N . ASP A 1 67 ? 10.844 -0.098 -21.914 1.00 92.12 67 ASP A N 1
ATOM 547 C CA . ASP A 1 67 ? 10.947 1.004 -22.874 1.00 92.12 67 ASP A CA 1
ATOM 548 C C . ASP A 1 67 ? 12.405 1.456 -23.062 1.00 92.12 67 ASP A C 1
ATOM 550 O O . ASP A 1 67 ? 12.856 1.655 -24.186 1.00 92.12 67 ASP A O 1
ATOM 554 N N . CYS A 1 68 ? 13.171 1.593 -21.971 1.00 90.88 68 CYS A N 1
ATOM 555 C CA . CYS A 1 68 ? 14.594 1.933 -22.035 1.00 90.88 68 CYS A CA 1
ATOM 556 C C . CYS A 1 68 ? 15.390 0.876 -22.807 1.00 90.88 68 CYS A C 1
ATOM 558 O O . CYS A 1 68 ? 16.181 1.236 -23.679 1.00 90.88 68 CYS A O 1
ATOM 560 N N . ARG A 1 69 ? 15.149 -0.413 -22.533 1.00 90.69 69 ARG A N 1
ATOM 561 C CA . ARG A 1 69 ? 15.769 -1.523 -23.267 1.00 90.69 69 ARG A CA 1
ATOM 562 C C . ARG A 1 69 ? 15.471 -1.446 -24.761 1.00 90.69 69 ARG A C 1
ATOM 564 O O . ARG A 1 69 ? 16.396 -1.587 -25.548 1.00 90.69 69 ARG A O 1
ATOM 571 N N . ASP A 1 70 ? 14.223 -1.191 -25.136 1.00 90.75 70 ASP A N 1
ATOM 572 C CA . ASP A 1 70 ? 13.817 -1.118 -26.541 1.00 90.75 70 ASP A CA 1
ATOM 573 C C . ASP A 1 70 ? 14.451 0.086 -27.262 1.00 90.75 70 ASP A C 1
ATOM 575 O O . ASP A 1 70 ? 14.695 0.027 -28.462 1.00 90.75 70 ASP A O 1
ATOM 579 N N . THR A 1 71 ? 14.756 1.175 -26.544 1.00 88.69 71 THR A N 1
ATOM 580 C CA . THR A 1 71 ? 15.391 2.373 -27.130 1.00 88.69 71 THR A CA 1
ATOM 581 C C . THR A 1 71 ? 16.920 2.345 -27.179 1.00 88.69 71 THR A C 1
ATOM 583 O O . THR A 1 71 ? 17.503 3.016 -28.025 1.00 88.69 71 THR A O 1
ATOM 586 N N . MET A 1 72 ? 17.571 1.636 -26.255 1.00 84.25 72 MET A N 1
ATOM 587 C CA . MET A 1 72 ? 19.032 1.642 -26.072 1.00 84.25 72 MET A CA 1
ATOM 588 C C . MET A 1 72 ? 19.687 0.291 -26.424 1.00 84.25 72 MET A C 1
ATOM 590 O O . MET A 1 72 ? 20.907 0.184 -26.395 1.00 84.25 72 MET A O 1
ATOM 594 N N . GLU A 1 73 ? 18.893 -0.741 -26.725 1.00 83.50 73 GLU A N 1
ATOM 595 C CA . GLU A 1 73 ? 19.319 -2.067 -27.199 1.00 83.50 73 GLU A CA 1
ATOM 596 C C . GLU A 1 73 ? 20.514 -2.669 -26.420 1.00 83.50 73 GLU A C 1
ATOM 598 O O . GLU A 1 73 ? 20.398 -2.967 -25.224 1.00 83.50 73 GLU A O 1
ATOM 603 N N . GLU A 1 74 ? 21.656 -2.883 -27.090 1.00 77.25 74 GLU A N 1
ATOM 604 C CA . GLU A 1 74 ? 22.862 -3.500 -26.521 1.00 77.25 74 GLU A CA 1
ATOM 605 C C . GLU A 1 74 ? 23.469 -2.660 -25.390 1.00 77.25 74 GLU A C 1
ATOM 607 O O . GLU A 1 74 ? 23.914 -3.220 -24.379 1.00 77.25 74 GLU A O 1
ATOM 612 N N . ASP A 1 75 ? 23.398 -1.329 -25.496 1.00 78.44 75 ASP A N 1
ATOM 613 C CA . ASP A 1 75 ? 23.932 -0.422 -24.483 1.00 78.44 75 ASP A CA 1
ATOM 614 C C . ASP A 1 75 ? 23.200 -0.621 -23.154 1.00 78.44 75 ASP A C 1
ATOM 616 O O . ASP A 1 75 ? 23.841 -0.695 -22.108 1.00 78.44 75 ASP A O 1
ATOM 620 N N . PHE A 1 76 ? 21.875 -0.820 -23.174 1.00 82.12 76 PHE A N 1
ATOM 621 C CA . PHE A 1 76 ? 21.093 -1.054 -21.954 1.00 82.12 76 PHE A CA 1
ATOM 622 C C . PHE A 1 76 ? 21.402 -2.397 -21.294 1.00 82.12 76 PHE A C 1
ATOM 624 O O . PHE A 1 76 ? 21.471 -2.494 -20.066 1.00 82.12 76 PHE A O 1
ATOM 631 N N . ILE A 1 77 ? 21.577 -3.450 -22.096 1.00 83.25 77 ILE A N 1
ATOM 632 C CA . ILE A 1 77 ? 21.874 -4.796 -21.587 1.00 83.25 77 ILE A CA 1
ATOM 633 C C . ILE A 1 77 ? 23.249 -4.820 -20.910 1.00 83.25 77 ILE A C 1
ATOM 635 O O . ILE A 1 77 ? 23.427 -5.542 -19.930 1.00 83.25 77 ILE A O 1
ATOM 639 N N . SER A 1 78 ? 24.191 -4.003 -21.391 1.00 89.38 78 SER A N 1
ATOM 640 C CA . SER A 1 78 ? 25.531 -3.877 -20.810 1.00 89.38 78 SER A CA 1
ATOM 641 C C . SER A 1 78 ? 25.567 -3.142 -19.458 1.00 89.38 78 SER A C 1
ATOM 643 O O . SER A 1 78 ? 26.545 -3.264 -18.716 1.00 89.38 78 SER A O 1
ATOM 645 N N . LEU A 1 79 ? 24.508 -2.400 -19.109 1.00 90.62 79 LEU A N 1
ATOM 646 C CA . LEU A 1 79 ? 24.423 -1.652 -17.855 1.00 90.62 79 LEU A CA 1
ATOM 647 C C . LEU A 1 79 ? 24.279 -2.569 -16.636 1.00 90.62 79 LEU A C 1
ATOM 649 O O . LEU A 1 79 ? 23.650 -3.628 -16.678 1.00 90.62 79 LEU A O 1
ATOM 653 N N . THR A 1 80 ? 24.780 -2.097 -15.493 1.00 94.88 80 THR A N 1
ATOM 654 C CA . THR A 1 80 ? 24.482 -2.730 -14.205 1.00 94.88 80 THR A CA 1
ATOM 655 C C . THR A 1 80 ? 22.993 -2.588 -13.863 1.00 94.88 80 THR A C 1
ATOM 657 O O . THR A 1 80 ? 22.348 -1.627 -14.297 1.00 94.88 80 THR A O 1
ATOM 660 N N . PRO A 1 81 ? 22.422 -3.480 -13.032 1.00 92.75 81 PRO A N 1
ATOM 661 C CA . PRO A 1 81 ? 21.030 -3.359 -12.596 1.00 92.75 81 PRO A CA 1
ATOM 662 C C . PRO A 1 81 ? 20.702 -2.000 -11.955 1.00 92.75 81 PRO A C 1
ATOM 664 O O . PRO A 1 81 ? 19.594 -1.489 -12.101 1.00 92.75 81 PRO A O 1
ATOM 667 N N . GLU A 1 82 ? 21.653 -1.391 -11.244 1.00 94.75 82 GLU A N 1
ATOM 668 C CA . GLU A 1 82 ? 21.513 -0.060 -10.643 1.00 94.75 82 GLU A CA 1
ATOM 669 C C . GLU A 1 82 ? 21.390 1.023 -11.716 1.00 94.75 82 GLU A C 1
ATOM 671 O O . GLU A 1 82 ? 20.515 1.882 -11.616 1.00 94.75 82 GLU A O 1
ATOM 676 N N . ALA A 1 83 ? 22.227 0.958 -12.754 1.00 93.81 83 ALA A N 1
ATOM 677 C CA . ALA A 1 83 ? 22.195 1.896 -13.869 1.00 93.81 83 ALA A CA 1
ATOM 678 C C . ALA A 1 83 ? 20.925 1.727 -14.721 1.00 93.81 83 ALA A C 1
ATOM 680 O O . ALA A 1 83 ? 20.321 2.721 -15.116 1.00 93.81 83 ALA A O 1
ATOM 681 N N . GLN A 1 84 ? 20.448 0.493 -14.917 1.00 93.00 84 GLN A N 1
ATOM 682 C CA . GLN A 1 84 ? 19.162 0.225 -15.577 1.00 93.00 84 GLN A CA 1
ATOM 683 C C . GLN A 1 84 ? 17.989 0.853 -14.813 1.00 93.00 84 GLN A C 1
ATOM 685 O O . GLN A 1 84 ? 17.128 1.502 -15.411 1.00 93.00 84 GLN A O 1
ATOM 690 N N . ARG A 1 85 ? 17.969 0.717 -13.479 1.00 94.69 85 ARG A N 1
ATOM 691 C CA . ARG A 1 85 ? 16.952 1.360 -12.632 1.00 94.69 85 ARG A CA 1
ATOM 692 C C . ARG A 1 85 ? 17.053 2.884 -12.664 1.00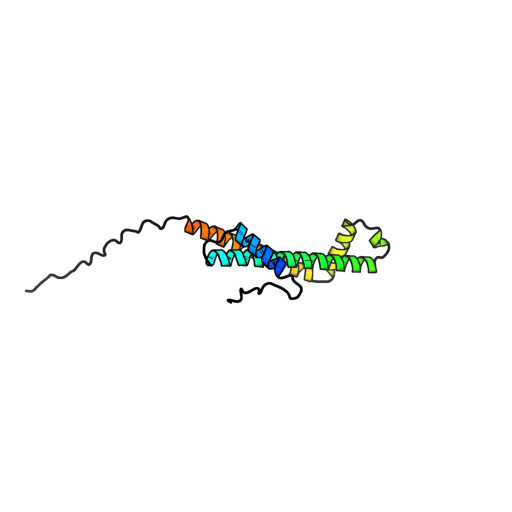 94.69 85 ARG A C 1
ATOM 694 O O . ARG A 1 85 ? 16.019 3.543 -12.700 1.00 94.69 85 ARG A O 1
ATOM 701 N N . ALA A 1 86 ? 18.265 3.440 -12.672 1.00 94.50 86 ALA A N 1
ATOM 702 C CA . ALA A 1 86 ? 18.473 4.882 -12.774 1.00 94.50 86 ALA A CA 1
ATOM 703 C C . ALA A 1 86 ? 17.936 5.440 -14.104 1.00 94.50 86 ALA A C 1
ATOM 705 O O . ALA A 1 86 ? 17.181 6.410 -14.089 1.00 94.50 86 ALA A O 1
ATOM 706 N N . ALA A 1 87 ? 18.227 4.776 -15.227 1.00 92.75 87 ALA A N 1
ATOM 707 C CA . ALA A 1 87 ? 17.703 5.154 -16.540 1.00 92.75 87 ALA A CA 1
ATOM 708 C C . ALA A 1 87 ? 16.165 5.081 -16.591 1.00 92.75 87 ALA A C 1
ATOM 710 O O . ALA A 1 87 ? 15.502 6.001 -17.073 1.00 92.75 87 ALA A O 1
ATOM 711 N N . ALA A 1 88 ? 15.574 4.023 -16.025 1.00 93.25 88 ALA A N 1
ATOM 712 C CA . ALA A 1 88 ? 14.122 3.900 -15.917 1.00 93.25 88 ALA A CA 1
ATOM 713 C C . ALA A 1 88 ? 13.504 5.001 -15.034 1.00 93.25 88 ALA A C 1
ATOM 715 O O . ALA A 1 88 ? 12.451 5.542 -15.370 1.00 93.25 88 ALA A O 1
ATOM 716 N N . HIS A 1 89 ? 14.161 5.366 -13.930 1.00 93.06 89 HIS A N 1
ATOM 717 C CA . HIS A 1 89 ? 13.718 6.446 -13.048 1.00 93.06 89 HIS A CA 1
ATOM 718 C C . HIS A 1 89 ? 13.751 7.816 -13.741 1.00 93.06 89 HIS A C 1
ATOM 720 O O . HIS A 1 89 ? 12.778 8.569 -13.668 1.00 93.06 89 HIS A O 1
ATOM 726 N N . GLU A 1 90 ? 14.843 8.129 -14.440 1.00 92.75 90 GLU A N 1
ATOM 727 C CA . GLU A 1 90 ? 14.995 9.365 -15.217 1.00 92.75 90 GLU A CA 1
ATOM 728 C C . GLU A 1 90 ? 13.924 9.465 -16.311 1.00 92.75 90 GLU A C 1
ATOM 730 O O . GLU A 1 90 ? 13.259 10.494 -16.468 1.00 92.75 90 GLU A O 1
ATOM 735 N N . SER A 1 91 ? 13.702 8.353 -17.010 1.00 91.25 91 SER A N 1
ATOM 736 C CA . SER A 1 91 ? 12.658 8.186 -18.014 1.00 91.25 91 SER A CA 1
ATOM 737 C C . SER A 1 91 ? 11.253 8.445 -17.450 1.00 91.25 91 SER A C 1
ATOM 739 O O . SER A 1 91 ? 10.496 9.223 -18.034 1.00 91.25 91 SER A O 1
ATOM 741 N N . LEU A 1 92 ? 10.898 7.849 -16.307 1.00 91.25 92 LEU A N 1
ATOM 742 C CA . LEU A 1 92 ? 9.593 8.052 -15.661 1.00 91.25 92 LEU A CA 1
ATOM 743 C C . LEU A 1 92 ? 9.384 9.499 -15.215 1.00 91.25 92 LEU A C 1
ATOM 745 O O . LEU A 1 92 ? 8.318 10.067 -15.464 1.00 91.25 92 LEU A O 1
ATOM 749 N N . SER A 1 93 ? 10.413 10.084 -14.598 1.00 88.88 93 SER A N 1
ATOM 750 C CA . SER A 1 93 ? 10.378 11.445 -14.050 1.00 88.88 93 SER A CA 1
ATOM 751 C C . SER A 1 93 ? 10.244 12.503 -15.146 1.00 88.88 93 SER A C 1
ATOM 753 O O . SER A 1 93 ? 9.623 13.541 -14.946 1.00 88.88 93 SER A O 1
ATOM 755 N N . SER A 1 94 ? 10.797 12.235 -16.331 1.00 85.56 94 SER A N 1
ATOM 756 C CA . SER A 1 94 ? 10.765 13.171 -17.460 1.00 85.56 94 SER A CA 1
ATOM 757 C C . SER A 1 94 ? 9.487 13.065 -18.302 1.00 85.56 94 SER A C 1
ATOM 759 O O . SER A 1 94 ? 9.100 14.035 -18.952 1.00 85.56 94 SER A O 1
ATOM 761 N N . ARG A 1 95 ? 8.827 11.896 -18.327 1.00 70.62 95 ARG A N 1
ATOM 762 C CA . ARG A 1 95 ? 7.668 11.629 -19.204 1.00 70.62 95 ARG A CA 1
ATOM 763 C C . ARG A 1 95 ? 6.314 11.928 -18.569 1.00 70.62 95 ARG A C 1
ATOM 765 O O . ARG A 1 95 ? 5.353 12.153 -19.304 1.00 70.62 95 ARG A O 1
ATOM 772 N N . SER A 1 96 ? 6.184 11.869 -17.242 1.00 67.38 96 SER A N 1
ATOM 773 C CA . SER A 1 96 ? 4.860 11.902 -16.614 1.00 67.38 96 SER A CA 1
ATOM 774 C C . SER A 1 96 ? 4.874 12.403 -15.172 1.00 67.38 96 SER A C 1
ATOM 776 O O . SER A 1 96 ? 5.743 12.019 -14.404 1.00 67.38 96 SER A O 1
ATOM 778 N N . GLY A 1 97 ? 3.834 13.147 -14.776 1.00 85.88 97 GLY A N 1
ATOM 779 C CA . GLY A 1 97 ? 3.574 13.516 -13.374 1.00 85.88 97 GLY A CA 1
ATOM 780 C C . GLY A 1 97 ? 3.081 12.355 -12.489 1.00 85.88 97 GLY A C 1
ATOM 781 O O . GLY A 1 97 ? 2.625 12.562 -11.363 1.00 85.88 97 GLY A O 1
ATOM 782 N N . VAL A 1 98 ? 3.073 11.129 -13.029 1.00 88.56 98 VAL A N 1
ATOM 783 C CA . VAL A 1 98 ? 2.474 9.947 -12.393 1.00 88.56 98 VAL A CA 1
ATOM 784 C C . VAL A 1 98 ? 3.269 9.538 -11.158 1.00 88.56 98 VAL A C 1
ATOM 786 O O . VAL A 1 98 ? 2.673 9.096 -10.175 1.00 88.56 98 VAL A O 1
ATOM 789 N N . LEU A 1 99 ? 4.596 9.702 -11.179 1.00 89.31 99 LEU A N 1
ATOM 790 C CA . LEU A 1 99 ? 5.439 9.363 -10.036 1.00 89.31 99 LEU A CA 1
ATOM 791 C C . LEU A 1 99 ? 5.191 10.328 -8.869 1.00 89.31 99 LEU A C 1
ATOM 793 O O . LEU A 1 99 ? 5.027 9.891 -7.731 1.00 89.31 99 LEU A O 1
ATOM 797 N N . GLU A 1 100 ? 5.068 11.627 -9.139 1.00 91.88 100 GLU A N 1
ATOM 798 C CA . GLU A 1 100 ? 4.722 12.630 -8.134 1.00 91.88 100 GLU A CA 1
ATOM 799 C C . GLU A 1 100 ? 3.336 12.373 -7.541 1.00 91.88 100 GLU A C 1
ATOM 801 O O . GLU A 1 100 ? 3.156 12.460 -6.324 1.00 91.88 100 GLU A O 1
ATOM 806 N N . ASP A 1 101 ? 2.354 12.032 -8.373 1.00 91.94 101 ASP A N 1
ATOM 807 C CA . ASP A 1 101 ? 1.000 11.719 -7.916 1.00 91.94 101 ASP A CA 1
ATOM 808 C C . ASP A 1 101 ? 0.952 10.435 -7.077 1.00 91.94 101 ASP A C 1
ATOM 810 O O . ASP A 1 101 ? 0.232 10.374 -6.068 1.00 91.94 101 ASP A O 1
ATOM 814 N N . LEU A 1 102 ? 1.768 9.437 -7.423 1.00 94.19 102 LEU A N 1
ATOM 815 C CA . LEU A 1 102 ? 1.939 8.224 -6.630 1.00 94.19 102 LEU A CA 1
ATOM 816 C C . LEU A 1 102 ? 2.576 8.536 -5.266 1.00 94.19 102 LEU A C 1
ATOM 818 O O . LEU A 1 102 ? 2.012 8.156 -4.238 1.00 94.19 102 LEU A O 1
ATOM 822 N N . LEU A 1 103 ? 3.668 9.307 -5.232 1.00 92.88 103 LEU A N 1
ATOM 823 C CA . LEU A 1 103 ? 4.351 9.725 -3.998 1.00 92.88 103 LEU A CA 1
ATOM 824 C C . LEU A 1 103 ? 3.450 10.573 -3.088 1.00 92.88 103 LEU A C 1
ATOM 826 O O . LEU A 1 103 ? 3.445 10.414 -1.860 1.00 92.88 103 LEU A O 1
ATOM 830 N N . ARG A 1 104 ? 2.643 11.467 -3.671 1.00 95.19 104 ARG A N 1
ATOM 831 C CA . ARG A 1 104 ? 1.633 12.252 -2.941 1.00 95.19 104 ARG A CA 1
ATOM 832 C C . ARG A 1 104 ? 0.571 11.346 -2.331 1.00 95.19 104 ARG A C 1
ATOM 834 O O . ARG A 1 104 ? 0.243 11.497 -1.150 1.00 95.19 104 ARG A O 1
ATOM 841 N N . SER A 1 105 ? 0.059 10.397 -3.113 1.00 95.69 105 SER A N 1
ATOM 842 C CA . SER A 1 105 ? -0.936 9.422 -2.660 1.00 95.69 105 SER A CA 1
ATOM 843 C C . SER A 1 105 ? -0.385 8.547 -1.535 1.00 95.69 105 SER A C 1
ATOM 845 O O . SER A 1 105 ? -1.054 8.352 -0.519 1.00 95.69 105 SER A O 1
ATOM 847 N N . GLU A 1 106 ? 0.857 8.084 -1.660 1.00 96.94 106 GLU A N 1
ATOM 848 C CA . GLU A 1 106 ? 1.534 7.297 -0.634 1.00 96.94 106 GLU A CA 1
ATOM 849 C C . GLU A 1 106 ? 1.718 8.109 0.650 1.00 96.94 106 GLU A C 1
ATOM 851 O O . GLU A 1 106 ? 1.342 7.661 1.735 1.00 96.94 106 GLU A O 1
ATOM 856 N N . THR A 1 107 ? 2.214 9.342 0.532 1.00 97.88 107 THR A N 1
ATOM 857 C CA . THR A 1 107 ? 2.380 10.260 1.664 1.00 97.88 107 THR A CA 1
ATOM 858 C C . THR A 1 107 ? 1.053 10.493 2.385 1.00 97.88 107 THR A C 1
ATOM 860 O O . THR A 1 107 ? 0.991 10.440 3.617 1.00 97.88 107 THR A O 1
ATOM 863 N N . HIS A 1 108 ? -0.025 10.725 1.634 1.00 97.44 108 HIS A N 1
ATOM 864 C CA . HIS A 1 108 ? -1.363 10.886 2.190 1.00 97.44 108 HIS A CA 1
ATOM 865 C C . HIS A 1 108 ? -1.817 9.631 2.949 1.00 97.44 108 HIS A C 1
ATOM 867 O O . HIS A 1 108 ? -2.231 9.733 4.106 1.00 97.44 108 HIS A O 1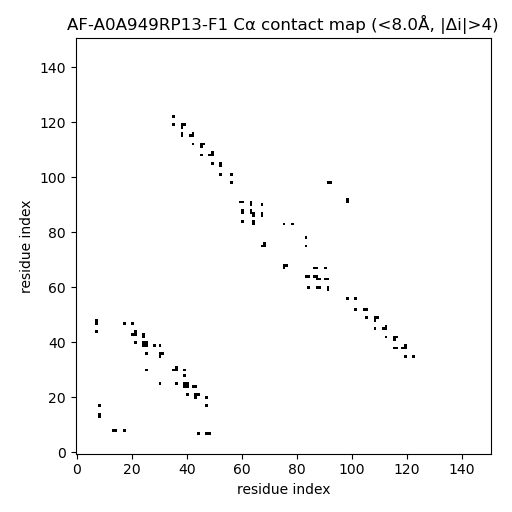
ATOM 873 N N . LEU A 1 109 ? -1.691 8.446 2.344 1.00 97.50 109 LEU A N 1
ATOM 874 C CA . LEU A 1 109 ? -2.101 7.185 2.966 1.00 97.50 109 LEU A CA 1
ATOM 875 C C . LEU A 1 109 ? -1.266 6.842 4.203 1.00 97.50 109 LEU A C 1
ATOM 877 O O . LEU A 1 109 ? -1.823 6.407 5.208 1.00 97.50 109 LEU A O 1
ATOM 881 N N . ARG A 1 110 ? 0.048 7.095 4.188 1.00 98.00 110 ARG A N 1
ATOM 882 C CA . ARG A 1 110 ? 0.910 6.914 5.367 1.00 98.00 110 ARG A CA 1
ATOM 883 C C . ARG A 1 110 ? 0.483 7.828 6.510 1.00 98.00 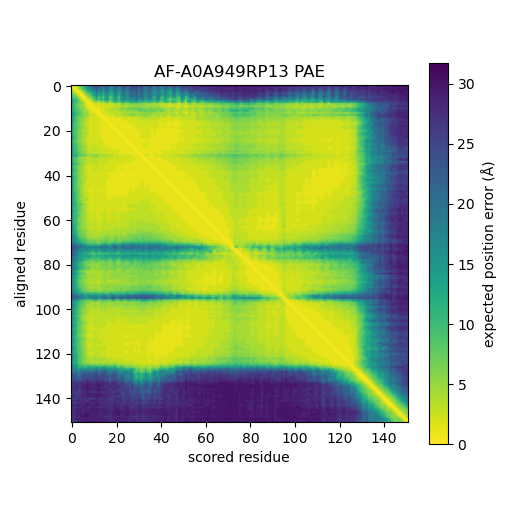110 ARG A C 1
ATOM 885 O O . ARG A 1 110 ? 0.371 7.370 7.646 1.00 98.00 110 ARG A O 1
ATOM 892 N N . ARG A 1 111 ? 0.186 9.101 6.227 1.00 98.31 111 ARG A N 1
ATOM 893 C CA . ARG A 1 111 ? -0.336 10.041 7.237 1.00 98.31 111 ARG A CA 1
ATOM 894 C C . ARG A 1 111 ? -1.687 9.586 7.780 1.00 98.31 111 ARG A C 1
ATOM 896 O O . ARG A 1 111 ? -1.894 9.629 8.991 1.00 98.31 111 ARG A O 1
ATOM 903 N N . LEU A 1 112 ? -2.581 9.121 6.909 1.00 97.56 112 LEU A N 1
ATOM 904 C CA . LEU A 1 112 ? -3.880 8.582 7.305 1.00 97.56 112 LEU A CA 1
ATOM 905 C C . LEU A 1 112 ? -3.719 7.363 8.223 1.00 97.56 112 LEU A C 1
ATOM 907 O O . LEU A 1 112 ? -4.328 7.329 9.288 1.00 97.56 112 LEU A O 1
ATOM 911 N N . TYR A 1 113 ? -2.839 6.423 7.869 1.00 98.31 113 TYR A N 1
ATOM 912 C CA . TYR A 1 113 ? -2.531 5.251 8.689 1.00 98.31 113 TYR A CA 1
ATOM 913 C C . TYR A 1 113 ? -2.060 5.652 10.093 1.00 98.31 113 TYR A C 1
ATOM 915 O O . TYR A 1 113 ? -2.609 5.192 11.093 1.00 98.31 113 TYR A O 1
ATOM 923 N N . GLN A 1 114 ? -1.086 6.565 10.178 1.00 98.50 114 GLN A N 1
ATOM 924 C CA . GLN A 1 114 ? -0.568 7.053 11.460 1.00 98.50 114 GLN A CA 1
ATOM 925 C C . GLN A 1 114 ? -1.652 7.754 12.289 1.00 98.50 114 GLN A C 1
ATOM 927 O O . GLN A 1 114 ? -1.734 7.550 13.501 1.00 98.50 114 GLN A O 1
ATOM 932 N N . LYS A 1 115 ? -2.517 8.544 11.641 1.00 98.38 115 LYS A N 1
ATOM 933 C CA . LYS A 1 115 ? -3.643 9.216 12.299 1.00 98.38 115 LYS A CA 1
ATOM 934 C C . LYS A 1 115 ? -4.630 8.209 12.890 1.00 98.38 115 LYS A C 1
ATOM 936 O O . LYS A 1 115 ? -4.978 8.334 14.060 1.00 98.38 115 LYS A O 1
ATOM 941 N N . ILE A 1 116 ? -5.049 7.203 12.120 1.00 98.06 116 ILE A N 1
ATOM 942 C CA . ILE A 1 116 ? -5.988 6.171 12.587 1.00 98.06 116 ILE A CA 1
ATOM 943 C C . ILE A 1 116 ? -5.378 5.385 13.754 1.00 98.06 116 ILE A C 1
ATOM 945 O O . ILE A 1 116 ? -6.039 5.170 14.770 1.00 98.06 116 ILE A O 1
ATOM 949 N N . LEU A 1 117 ? -4.099 5.010 13.649 1.00 98.31 117 LEU A N 1
ATOM 950 C CA . LEU A 1 117 ? -3.398 4.291 14.712 1.00 98.31 117 LEU A CA 1
ATOM 951 C C . LEU A 1 117 ? -3.324 5.121 16.000 1.00 98.31 117 LEU A C 1
ATOM 953 O O . LEU A 1 117 ? -3.555 4.593 17.088 1.00 98.31 117 LEU A O 1
ATOM 957 N N . ARG A 1 118 ? -3.050 6.427 15.887 1.00 98.38 118 ARG A N 1
ATOM 958 C CA . ARG A 1 118 ? -3.078 7.349 17.028 1.00 98.38 118 ARG A CA 1
ATOM 959 C C . ARG A 1 118 ? -4.466 7.392 17.669 1.00 98.38 118 ARG A C 1
ATOM 961 O O . ARG A 1 118 ? -4.547 7.227 18.881 1.00 98.38 118 ARG A O 1
ATOM 968 N N . CYS A 1 119 ? -5.532 7.530 16.878 1.00 97.56 119 CYS A N 1
ATOM 969 C CA . CYS A 1 119 ? -6.906 7.516 17.387 1.00 97.56 119 CYS A CA 1
ATOM 970 C C . CYS A 1 119 ? -7.223 6.228 18.162 1.00 97.56 119 CYS A C 1
ATOM 972 O O . CYS A 1 119 ? -7.786 6.302 19.251 1.00 97.56 119 CYS A O 1
ATOM 974 N N . LEU A 1 120 ? -6.812 5.063 17.650 1.00 97.00 120 LEU A N 1
ATOM 975 C CA . LEU A 1 120 ? -7.004 3.782 18.339 1.00 97.00 120 LEU A CA 1
ATOM 976 C C . LEU A 1 120 ? -6.263 3.740 19.685 1.00 97.00 120 LEU A C 1
ATOM 978 O O . LEU A 1 120 ? -6.821 3.314 20.695 1.00 97.00 120 LEU A O 1
ATOM 982 N N . ILE A 1 121 ? -5.009 4.197 19.714 1.00 96.81 121 ILE A N 1
ATOM 983 C CA . ILE A 1 121 ? -4.206 4.263 20.943 1.00 96.81 121 ILE A CA 1
ATOM 984 C C . ILE A 1 121 ? -4.847 5.208 21.964 1.00 96.81 121 ILE A C 1
ATOM 986 O O . ILE A 1 121 ? -4.911 4.880 23.149 1.00 96.81 121 ILE A O 1
ATOM 990 N N . ASP A 1 122 ? -5.315 6.372 21.524 1.00 96.19 122 ASP A N 1
ATOM 991 C CA . ASP A 1 122 ? -5.879 7.381 22.415 1.00 96.19 122 ASP A CA 1
ATOM 992 C C . ASP A 1 122 ? -7.235 6.938 22.986 1.00 96.19 122 ASP A C 1
ATOM 994 O O . ASP A 1 122 ? -7.456 7.087 24.188 1.00 96.19 122 ASP A O 1
ATOM 998 N N . LEU A 1 123 ? -8.090 6.282 22.191 1.00 94.31 123 LEU A N 1
ATOM 999 C CA . LEU A 1 123 ? -9.324 5.660 22.693 1.00 94.31 123 LEU A CA 1
ATOM 1000 C C . LEU A 1 123 ? -9.045 4.620 23.784 1.00 94.31 123 LEU A C 1
ATOM 1002 O O . LEU A 1 123 ? -9.697 4.619 24.829 1.00 94.31 123 LEU A O 1
ATOM 1006 N N . ARG A 1 124 ? -8.027 3.777 23.592 1.00 93.50 124 ARG A N 1
ATOM 1007 C CA . ARG A 1 124 ? -7.637 2.768 24.588 1.00 93.50 124 ARG A CA 1
ATOM 1008 C C . ARG A 1 124 ? -7.146 3.383 25.886 1.00 93.50 124 ARG A C 1
ATOM 1010 O O . ARG A 1 124 ? -7.490 2.898 26.962 1.00 93.50 124 ARG A O 1
ATOM 1017 N N . LYS A 1 125 ? -6.374 4.468 25.796 1.00 92.88 125 LYS A N 1
ATOM 1018 C CA . LYS A 1 125 ? -5.939 5.220 26.979 1.00 92.88 125 LYS A CA 1
ATOM 1019 C C . LYS A 1 125 ? -7.132 5.784 27.738 1.00 92.88 125 LYS A C 1
ATOM 1021 O O . LYS A 1 125 ? -7.186 5.609 28.947 1.00 92.88 125 LYS A O 1
ATOM 1026 N N . LEU A 1 126 ? -8.091 6.400 27.042 1.00 89.44 126 LEU A N 1
ATOM 1027 C CA . LEU A 1 126 ? -9.299 6.947 27.669 1.00 89.44 126 LEU A CA 1
ATOM 1028 C C . LEU A 1 126 ? -10.109 5.869 28.395 1.00 89.44 126 LEU A C 1
ATOM 1030 O O . LEU A 1 126 ? -10.649 6.136 29.462 1.00 89.44 126 LEU A O 1
ATOM 1034 N N . ARG A 1 127 ? -10.147 4.643 27.866 1.00 80.56 127 ARG A N 1
ATOM 1035 C CA . ARG A 1 127 ? -10.828 3.518 28.518 1.00 80.56 127 ARG A CA 1
ATOM 1036 C C . ARG A 1 127 ? -10.117 3.009 29.774 1.00 80.56 127 ARG A C 1
ATOM 1038 O O . ARG A 1 127 ? -10.775 2.545 30.698 1.00 80.56 127 ARG A O 1
ATOM 1045 N N . GLY A 1 128 ? -8.786 3.074 29.805 1.00 73.25 128 GLY A N 1
ATOM 1046 C CA . GLY A 1 128 ? -7.979 2.696 30.970 1.00 73.25 128 GLY A CA 1
ATOM 1047 C C . GLY A 1 128 ? -8.015 3.715 32.113 1.00 73.25 128 GLY A C 1
ATOM 1048 O O . GLY A 1 128 ? -7.528 3.417 33.203 1.00 73.25 128 GLY A O 1
ATOM 1049 N N . VAL A 1 129 ? -8.578 4.907 31.887 1.00 66.06 129 VAL A N 1
ATOM 1050 C CA . VAL A 1 129 ? -8.756 5.927 32.922 1.00 66.06 129 VAL A CA 1
ATOM 1051 C C . VAL A 1 129 ? -10.065 5.639 33.668 1.00 66.06 129 VAL A C 1
ATOM 1053 O O . VAL A 1 129 ? -11.131 5.674 33.047 1.00 66.06 129 VAL A O 1
ATOM 1056 N N . PRO A 1 130 ? -10.031 5.351 34.984 1.00 59.22 130 PRO A N 1
ATOM 1057 C CA . PRO A 1 130 ? -11.256 5.228 35.763 1.00 59.22 130 PRO A CA 1
ATOM 1058 C C . PRO A 1 130 ? -12.036 6.549 35.690 1.00 59.22 130 PRO A C 1
ATOM 1060 O O . PRO A 1 130 ? -11.414 7.617 35.659 1.00 59.22 130 PRO A O 1
ATOM 1063 N N . PRO A 1 131 ? -13.382 6.507 35.648 1.00 66.12 131 PRO A N 1
ATOM 1064 C CA . PRO A 1 131 ? -14.179 7.724 35.597 1.00 66.12 131 PRO A CA 1
ATOM 1065 C C . PRO A 1 131 ? -13.764 8.644 36.753 1.00 66.12 131 PRO A C 1
ATOM 1067 O O . PRO A 1 131 ? -13.520 8.140 37.857 1.00 66.12 131 PRO A O 1
ATOM 1070 N N . PRO A 1 132 ? -13.649 9.968 36.524 1.00 69.62 132 PRO A N 1
ATOM 1071 C CA . PRO A 1 132 ? -13.325 10.894 37.598 1.00 69.62 132 PRO A CA 1
ATOM 1072 C C . PRO A 1 132 ? -14.293 10.638 38.758 1.00 69.62 132 PRO A C 1
ATOM 1074 O O . PRO A 1 132 ? -15.483 10.421 38.492 1.00 69.62 132 PRO A O 1
ATOM 1077 N N . PRO A 1 133 ? -13.803 10.604 40.016 1.00 67.19 133 PRO A N 1
ATOM 1078 C CA . PRO A 1 133 ? -14.653 10.335 41.165 1.00 67.19 133 PRO A CA 1
ATOM 1079 C C . PRO A 1 133 ? -15.845 11.267 41.059 1.00 67.19 133 PRO A C 1
ATOM 1081 O O . PRO A 1 133 ? -15.647 12.474 40.902 1.00 67.19 133 PRO A O 1
ATOM 1084 N N . ALA A 1 134 ? -17.050 10.684 41.028 1.00 65.56 134 ALA A N 1
ATOM 1085 C CA . ALA A 1 134 ? -18.287 11.414 40.814 1.00 65.56 134 ALA A CA 1
ATOM 1086 C C . ALA A 1 134 ? -18.249 12.633 41.726 1.00 65.56 134 ALA A C 1
ATOM 1088 O O . ALA A 1 134 ? -18.298 12.478 42.947 1.00 65.56 134 ALA A O 1
ATOM 1089 N N . ALA A 1 135 ? -18.051 13.821 41.140 1.00 62.41 135 ALA A N 1
ATOM 1090 C CA . ALA A 1 135 ? -18.008 15.051 41.902 1.00 62.41 135 ALA A CA 1
ATOM 1091 C C . ALA A 1 135 ? -19.317 15.057 42.672 1.00 62.41 135 ALA A C 1
ATOM 1093 O O . ALA A 1 135 ? -20.380 15.069 42.044 1.00 62.41 135 ALA A O 1
ATOM 1094 N N . ALA A 1 136 ? -19.222 14.893 43.998 1.00 57.34 136 ALA A N 1
ATOM 1095 C CA . ALA A 1 136 ? -20.374 14.784 44.868 1.00 57.34 136 ALA A CA 1
ATOM 1096 C C . ALA A 1 136 ? -21.306 15.905 44.443 1.00 57.34 136 ALA A C 1
ATOM 1098 O O . ALA A 1 136 ? -20.912 17.073 44.508 1.00 57.34 136 ALA A O 1
ATOM 1099 N N . ARG A 1 137 ? -22.464 15.537 43.877 1.00 54.91 137 ARG A N 1
ATOM 1100 C CA . ARG A 1 137 ? -23.490 16.492 43.478 1.00 54.91 137 ARG A CA 1
ATOM 1101 C C . ARG A 1 137 ? -23.760 17.289 44.737 1.00 54.91 137 ARG A C 1
ATOM 1103 O O . ARG A 1 137 ? -24.435 16.786 45.629 1.00 54.91 137 ARG A O 1
ATOM 1110 N N . ARG A 1 138 ? -23.156 18.475 44.858 1.00 58.22 138 ARG A N 1
ATOM 1111 C CA . ARG A 1 138 ? -23.467 19.384 45.950 1.00 58.22 138 ARG A CA 1
ATOM 1112 C C . ARG A 1 138 ? -24.957 19.627 45.775 1.00 58.22 138 ARG A C 1
ATOM 1114 O O . ARG A 1 138 ? -25.327 20.107 44.698 1.00 58.22 138 ARG A O 1
ATOM 1121 N N . PRO A 1 139 ? -25.813 19.200 46.720 1.00 56.78 139 PRO A N 1
ATOM 1122 C CA . PRO A 1 139 ? -27.222 19.506 46.604 1.00 56.78 139 PRO A CA 1
ATOM 1123 C C . PRO A 1 139 ? -27.299 21.019 46.456 1.00 56.78 139 PRO A C 1
ATOM 1125 O O . PRO A 1 139 ? -26.699 21.759 47.239 1.00 56.78 139 PRO A O 1
ATOM 1128 N N . PHE A 1 140 ? -27.929 21.461 45.371 1.00 55.97 140 PHE A N 1
ATOM 1129 C CA . PHE A 1 140 ? -28.238 22.864 45.179 1.00 55.97 140 PHE A CA 1
ATOM 1130 C C . PHE A 1 140 ? -29.071 23.240 46.404 1.00 55.97 140 PHE A C 1
ATOM 1132 O O . PHE A 1 140 ? -30.177 22.727 46.569 1.00 55.97 140 PHE A O 1
ATOM 1139 N N . LEU A 1 141 ? -28.503 24.023 47.324 1.00 59.84 141 LEU A N 1
ATOM 1140 C CA . LEU A 1 141 ? -29.277 24.578 48.421 1.00 59.84 141 LEU A CA 1
ATOM 1141 C C . LEU A 1 141 ? -30.263 25.535 47.761 1.00 59.84 141 LEU A C 1
ATOM 1143 O O . LEU A 1 141 ? -29.897 26.642 47.369 1.00 59.84 141 LEU A O 1
ATOM 1147 N N . ILE A 1 142 ? -31.496 25.069 47.569 1.00 54.91 142 ILE A N 1
ATOM 1148 C CA . ILE A 1 142 ? -32.625 25.951 47.325 1.00 54.91 142 ILE A CA 1
ATOM 1149 C C . ILE A 1 142 ? -32.752 26.749 48.618 1.00 54.91 142 ILE A C 1
ATOM 1151 O O . ILE A 1 142 ? -33.206 26.241 49.640 1.00 54.91 142 ILE A O 1
ATOM 1155 N N . VAL A 1 143 ? -32.230 27.973 48.608 1.00 57.62 143 VAL A N 1
ATOM 1156 C CA . VAL A 1 143 ? -32.495 28.923 49.680 1.00 57.62 143 VAL A CA 1
ATOM 1157 C C . VAL A 1 143 ? -33.927 29.386 49.455 1.00 57.62 143 VAL A C 1
ATOM 1159 O O . VAL A 1 143 ? -34.172 30.295 48.663 1.00 57.62 143 VAL A O 1
ATOM 1162 N N . ASP A 1 144 ? -34.876 28.712 50.104 1.00 49.72 144 ASP A N 1
ATOM 1163 C CA . ASP A 1 144 ? -36.262 29.163 50.176 1.00 49.72 144 ASP A CA 1
ATOM 1164 C C . ASP A 1 144 ? -36.292 30.484 50.940 1.00 49.72 144 ASP A C 1
ATOM 1166 O O . ASP A 1 144 ? -36.383 30.536 52.166 1.00 49.72 144 ASP A O 1
ATOM 1170 N N . ASN A 1 145 ? -36.199 31.588 50.204 1.00 57.59 145 ASN A N 1
ATOM 1171 C CA . ASN A 1 145 ? -36.391 32.916 50.757 1.00 57.59 145 ASN A CA 1
ATOM 1172 C C . ASN A 1 145 ? -37.895 33.211 50.819 1.00 57.59 145 ASN A C 1
ATOM 1174 O O . ASN A 1 145 ? -38.421 34.078 50.125 1.00 57.59 145 ASN A O 1
ATOM 1178 N N . VAL A 1 146 ? -38.604 32.449 51.652 1.00 55.56 146 VAL A N 1
ATOM 1179 C CA . VAL A 1 146 ? -39.986 32.734 52.032 1.00 55.56 146 VAL A CA 1
ATOM 1180 C C . VAL A 1 146 ? -40.020 32.896 53.539 1.00 55.56 146 VAL A C 1
ATOM 1182 O O . VAL A 1 146 ? -40.206 31.939 54.279 1.00 55.56 146 VAL A O 1
ATOM 1185 N N . THR A 1 147 ? -39.812 34.127 54.002 1.00 50.62 147 THR A N 1
ATOM 1186 C CA . THR A 1 147 ? -40.584 34.729 55.102 1.00 50.62 147 THR A CA 1
ATOM 1187 C C . THR A 1 147 ? -40.111 36.157 55.360 1.00 50.62 147 THR A C 1
ATOM 1189 O O . THR A 1 147 ? -39.119 36.405 56.037 1.00 50.62 147 THR A O 1
ATOM 1192 N N . ARG A 1 148 ? -40.923 37.126 54.934 1.00 45.91 148 ARG A N 1
ATOM 1193 C CA . ARG A 1 148 ? -41.357 38.177 55.857 1.00 45.91 148 ARG A CA 1
ATOM 1194 C C . ARG A 1 148 ? -42.815 38.510 55.583 1.00 45.91 148 ARG A C 1
ATOM 1196 O O . ARG A 1 148 ? -43.176 39.047 54.544 1.00 45.91 148 ARG A O 1
ATOM 1203 N N . LYS A 1 149 ? -43.635 38.089 56.540 1.00 47.62 149 LYS A N 1
ATOM 1204 C CA . LYS A 1 149 ? -45.045 38.422 56.705 1.00 47.62 149 LYS A CA 1
ATOM 1205 C C . LYS A 1 149 ? -45.160 39.873 57.195 1.00 47.62 149 LYS A C 1
ATOM 1207 O O . LYS A 1 149 ? -44.376 40.272 58.047 1.00 47.62 149 LYS A O 1
ATOM 1212 N N . ALA A 1 150 ? -46.159 40.565 56.651 1.00 45.19 150 ALA A N 1
ATOM 1213 C CA . ALA A 1 150 ? -47.109 41.486 57.285 1.00 45.19 150 ALA A CA 1
ATOM 1214 C C . ALA A 1 150 ? -46.657 42.380 58.459 1.00 45.19 150 ALA A C 1
ATOM 1216 O O . ALA A 1 150 ? -46.380 41.876 59.545 1.00 45.19 150 ALA A O 1
ATOM 1217 N N . ALA A 1 151 ? -46.784 43.696 58.265 1.00 44.81 151 ALA A N 1
ATOM 1218 C CA . ALA A 1 151 ? -47.609 44.599 59.080 1.00 44.81 151 ALA A CA 1
ATOM 1219 C C . ALA A 1 151 ? -47.789 45.925 58.328 1.00 44.81 151 ALA A C 1
ATOM 1221 O O . ALA A 1 151 ? -46.774 46.410 57.779 1.00 44.81 151 ALA A O 1
#